Protein AF-A0A101KT17-F1 (afdb_monomer_lite)

Secondary structure (DSSP, 8-state):
-------PPPPPHHHHHHHHH-HHHHHH-HHHHHHHHHSTTGGGT--HHHHHHHHT--HHHHHHHHHHTT-SSHHHHHHHHHHHHH--

Sequence (88 aa):
MQADRSGRPAPPPSLVAALASEPRLVAKHPALGDFLRSRWADAAFMTAAGMAEATGLPTTTLIRLLALLGFPSFRSFRDAMRAQLRSR

Foldseek 3Di:
DDPPPPVDFDAQPLLVVLCVVCVVLCVVQVLLVCCSVPPLLVLLVDDLVRVCVSSVHDSVVSQVSVVSSVQNGSVSSSVSSVVSVVVD

Organism: Rhizobium loti (NCBI:txid381)

Radius of gyration: 13.07 Å; chains: 1; bounding box: 25×36×35 Å

pLDDT: mean 88.38, std 13.73, range [41.81, 96.88]

InterPro domains:
  IPR009057 Homedomain-like superfamily [SSF46689] (31-87)
  IPR036388 Winged helix-like DNA-binding domain superfamily [G3DSA:1.10.10.10] (20-86)

Structure (mmCIF, N/CA/C/O backbone):
data_AF-A0A101KT17-F1
#
_entry.id   AF-A0A101KT17-F1
#
loop_
_atom_site.group_PDB
_atom_site.id
_atom_site.type_symbol
_atom_site.label_atom_id
_atom_site.label_alt_id
_atom_site.label_comp_id
_atom_site.label_asy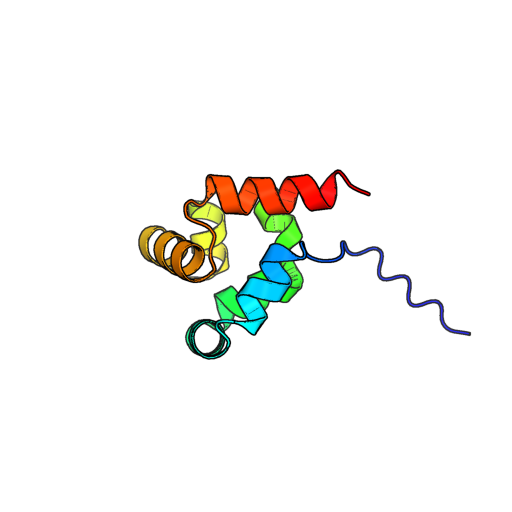m_id
_atom_site.label_entity_id
_atom_site.label_seq_id
_atom_site.pdbx_PDB_ins_code
_atom_site.Cartn_x
_atom_site.Cartn_y
_atom_site.Cartn_z
_atom_site.occupancy
_atom_site.B_iso_or_equiv
_atom_site.auth_seq_id
_atom_site.auth_comp_id
_atom_site.auth_asym_id
_atom_site.auth_atom_id
_atom_site.pdbx_PDB_model_num
ATOM 1 N N . MET A 1 1 ? -1.662 -26.084 -24.761 1.00 42.19 1 MET A N 1
ATOM 2 C CA . MET A 1 1 ? -0.669 -25.629 -23.765 1.00 42.19 1 MET A CA 1
ATOM 3 C C . MET A 1 1 ? -0.933 -24.155 -23.516 1.00 42.19 1 MET A C 1
ATOM 5 O O . MET A 1 1 ? -0.665 -23.344 -24.392 1.00 42.19 1 MET A O 1
ATOM 9 N N . GLN A 1 2 ? -1.631 -23.830 -22.429 1.00 41.81 2 GLN A N 1
ATOM 10 C CA . GLN A 1 2 ? -2.151 -22.484 -22.186 1.00 41.81 2 GLN A CA 1
ATOM 11 C C . GLN A 1 2 ? -1.012 -21.618 -21.635 1.00 41.81 2 GLN A C 1
ATOM 13 O O . GLN A 1 2 ? -0.491 -21.881 -20.556 1.00 41.81 2 GLN A O 1
ATOM 18 N N . ALA A 1 3 ? -0.564 -20.647 -22.427 1.00 42.78 3 ALA A N 1
ATOM 19 C CA . ALA A 1 3 ? 0.447 -19.688 -22.015 1.00 42.78 3 ALA A CA 1
ATOM 20 C C . ALA A 1 3 ? -0.205 -18.652 -21.088 1.00 42.78 3 ALA A C 1
ATOM 22 O O . ALA A 1 3 ? -0.691 -17.624 -21.554 1.00 42.78 3 ALA A O 1
ATOM 23 N N . ASP A 1 4 ? -0.218 -18.918 -19.781 1.00 42.75 4 ASP A N 1
ATOM 24 C CA . ASP A 1 4 ? -0.465 -17.884 -18.774 1.00 42.75 4 ASP A CA 1
ATOM 25 C C . ASP A 1 4 ? 0.758 -16.957 -18.730 1.00 42.75 4 ASP A C 1
ATOM 27 O O . ASP A 1 4 ? 1.700 -17.130 -17.960 1.00 42.75 4 ASP A O 1
ATOM 31 N N . ARG A 1 5 ? 0.812 -16.004 -19.661 1.00 48.31 5 ARG A N 1
ATOM 32 C CA . ARG A 1 5 ? 1.698 -14.844 -19.556 1.00 48.31 5 ARG A CA 1
ATOM 33 C C . ARG A 1 5 ? 0.871 -13.687 -19.038 1.00 48.31 5 ARG A C 1
ATOM 35 O O . ARG A 1 5 ? 0.617 -12.720 -19.754 1.00 48.31 5 ARG A O 1
ATOM 42 N N . SER A 1 6 ? 0.470 -13.765 -17.777 1.00 49.38 6 SER A N 1
ATOM 43 C CA . SER A 1 6 ? 0.120 -12.560 -17.041 1.00 49.38 6 SER A CA 1
ATOM 44 C C . SER A 1 6 ? 1.371 -11.674 -16.987 1.00 49.38 6 SER A C 1
ATOM 46 O O . SER A 1 6 ? 2.210 -11.825 -16.105 1.00 49.38 6 SER A O 1
ATOM 48 N N . GLY A 1 7 ? 1.529 -10.745 -17.938 1.00 57.88 7 GLY A N 1
ATOM 49 C CA . GLY A 1 7 ? 2.636 -9.773 -18.021 1.00 57.88 7 GLY A CA 1
ATOM 50 C C . GLY A 1 7 ? 2.713 -8.793 -16.839 1.00 57.88 7 GLY A C 1
ATOM 51 O O . GLY A 1 7 ? 3.383 -7.764 -16.912 1.00 57.88 7 GLY A O 1
ATOM 52 N N . ARG A 1 8 ? 2.015 -9.093 -15.740 1.00 64.06 8 ARG A N 1
ATOM 53 C CA . ARG A 1 8 ? 1.959 -8.281 -14.537 1.00 64.06 8 ARG A CA 1
ATOM 54 C C . ARG A 1 8 ? 3.313 -8.315 -13.833 1.00 64.06 8 ARG A C 1
ATOM 56 O O . ARG A 1 8 ? 3.968 -9.363 -13.771 1.00 64.06 8 ARG A O 1
ATOM 63 N N . PRO A 1 9 ? 3.755 -7.172 -13.293 1.00 75.88 9 PRO A N 1
ATOM 64 C CA . PRO A 1 9 ? 4.971 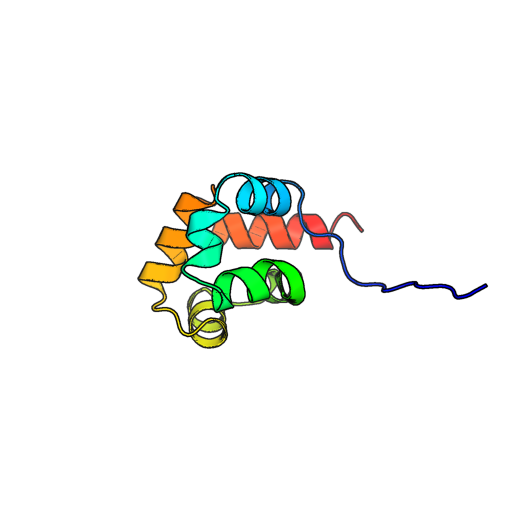-7.155 -12.541 1.00 75.88 9 PRO A CA 1
ATOM 65 C C . PRO A 1 9 ? 4.934 -8.005 -11.279 1.00 75.88 9 PRO A C 1
ATOM 67 O O . PRO A 1 9 ? 3.958 -7.989 -10.534 1.00 75.88 9 PRO A O 1
ATOM 70 N N . ALA A 1 10 ? 6.010 -8.768 -11.065 1.00 86.31 10 ALA A N 1
ATOM 71 C CA . ALA A 1 10 ? 6.237 -9.504 -9.835 1.00 86.31 10 ALA A CA 1
ATOM 72 C C . ALA A 1 10 ? 6.491 -8.481 -8.722 1.00 86.31 10 ALA A C 1
ATOM 74 O O . ALA A 1 10 ? 7.300 -7.571 -8.944 1.00 86.31 10 ALA A O 1
ATOM 75 N N . PRO A 1 11 ? 5.809 -8.595 -7.570 1.00 88.38 11 PRO A N 1
ATOM 76 C CA . PRO A 1 11 ? 5.952 -7.646 -6.476 1.00 88.38 11 PRO A CA 1
ATOM 77 C C . PRO A 1 11 ? 7.400 -7.572 -5.979 1.00 88.38 11 PRO A C 1
ATOM 79 O O . PRO A 1 11 ? 8.139 -8.554 -6.097 1.00 88.38 11 PRO A O 1
ATOM 82 N N . PRO A 1 12 ? 7.821 -6.430 -5.408 1.00 90.69 12 PRO A N 1
ATOM 83 C CA . PRO A 1 12 ? 9.141 -6.316 -4.808 1.00 90.69 12 PRO A CA 1
ATOM 84 C C . PRO A 1 12 ? 9.321 -7.370 -3.707 1.00 90.69 12 PRO A C 1
ATOM 86 O O . PRO A 1 12 ? 8.391 -7.588 -2.924 1.00 90.69 12 PRO A O 1
ATOM 89 N N . PRO A 1 13 ? 10.506 -7.990 -3.571 1.00 91.44 13 PRO A N 1
ATOM 90 C CA . PRO A 1 13 ? 10.743 -9.003 -2.541 1.00 91.44 13 PRO A CA 1
ATOM 91 C C . PRO A 1 13 ? 10.538 -8.449 -1.124 1.00 91.44 13 PRO A C 1
ATOM 93 O O . PRO A 1 13 ? 10.019 -9.151 -0.261 1.00 91.44 13 PRO A O 1
ATOM 96 N N . SER A 1 14 ? 10.850 -7.168 -0.899 1.00 91.50 14 SER A N 1
ATOM 97 C CA . SER A 1 14 ? 10.569 -6.473 0.363 1.00 91.50 14 SER A CA 1
ATOM 98 C C . SER A 1 14 ? 9.074 -6.394 0.674 1.00 91.50 14 SER A C 1
ATOM 100 O O . SER A 1 14 ? 8.686 -6.541 1.828 1.00 91.50 14 SER A O 1
ATOM 102 N N . LEU A 1 15 ? 8.225 -6.223 -0.343 1.00 92.56 15 LEU A N 1
ATOM 103 C CA . LEU A 1 15 ? 6.774 -6.215 -0.172 1.00 92.56 15 LEU A CA 1
ATOM 104 C C . LEU A 1 15 ? 6.242 -7.610 0.158 1.00 92.56 15 LEU A C 1
ATOM 106 O O . LEU A 1 15 ? 5.412 -7.754 1.051 1.00 92.56 15 LEU A O 1
ATOM 110 N N . VAL A 1 16 ? 6.734 -8.638 -0.537 1.00 92.94 16 VAL A N 1
ATOM 111 C CA . VAL A 1 16 ? 6.354 -10.032 -0.262 1.00 92.94 16 VAL A CA 1
ATOM 112 C C . VAL A 1 16 ? 6.741 -10.420 1.164 1.00 92.94 16 VAL A C 1
ATOM 114 O O . VAL A 1 16 ? 5.909 -10.953 1.897 1.00 92.94 16 VAL A O 1
ATOM 117 N N . ALA A 1 17 ? 7.968 -10.093 1.579 1.00 92.69 17 ALA A N 1
ATOM 118 C CA . ALA A 1 17 ? 8.441 -10.329 2.939 1.00 92.69 17 ALA A CA 1
ATOM 119 C C . ALA A 1 17 ? 7.588 -9.582 3.975 1.00 92.69 17 ALA A C 1
ATOM 121 O O . ALA A 1 17 ? 7.153 -10.183 4.951 1.00 92.69 17 ALA A O 1
ATOM 122 N N . ALA A 1 18 ? 7.271 -8.306 3.736 1.00 91.44 18 ALA A N 1
ATOM 123 C CA . ALA A 1 18 ? 6.427 -7.514 4.627 1.00 91.44 18 ALA A CA 1
ATOM 124 C C . ALA A 1 18 ? 5.031 -8.128 4.831 1.00 91.44 18 ALA A C 1
ATOM 126 O O . ALA A 1 18 ? 4.554 -8.244 5.960 1.00 91.44 18 ALA A O 1
ATOM 127 N N . LEU A 1 19 ? 4.384 -8.560 3.743 1.00 90.25 19 LEU A N 1
ATOM 128 C CA . LEU A 1 19 ? 3.064 -9.194 3.800 1.00 90.25 19 LEU A CA 1
ATOM 129 C C . LEU A 1 19 ? 3.095 -10.554 4.517 1.00 90.25 19 LEU A C 1
ATOM 131 O O . LEU A 1 19 ? 2.100 -10.930 5.136 1.00 90.25 19 LEU A O 1
ATOM 135 N N . ALA A 1 20 ? 4.213 -11.280 4.430 1.00 90.88 20 ALA A N 1
ATOM 136 C CA . ALA A 1 20 ? 4.412 -12.555 5.116 1.00 90.88 20 ALA A CA 1
ATOM 137 C C . ALA A 1 20 ? 4.710 -12.385 6.615 1.00 90.88 20 ALA A C 1
ATOM 139 O O . ALA A 1 20 ? 4.240 -13.193 7.414 1.00 90.88 20 ALA A O 1
ATOM 140 N N . SER A 1 21 ? 5.451 -11.340 6.996 1.00 88.75 21 SER A N 1
ATOM 141 C CA . SER A 1 21 ? 5.796 -11.054 8.395 1.00 88.75 21 SER A CA 1
ATOM 142 C C . SER A 1 21 ? 4.606 -10.543 9.208 1.00 88.75 21 SER A C 1
ATOM 144 O O . SER A 1 21 ? 4.479 -10.884 10.379 1.00 88.75 21 SER A O 1
ATOM 146 N N . GLU A 1 22 ? 3.695 -9.786 8.587 1.00 90.19 22 GLU A N 1
ATOM 147 C CA . GLU A 1 22 ? 2.580 -9.122 9.281 1.00 90.19 22 GLU A CA 1
ATOM 148 C C . GLU A 1 22 ? 1.183 -9.587 8.801 1.00 90.19 22 GLU A C 1
ATOM 150 O O . GLU A 1 22 ? 0.325 -8.768 8.443 1.00 90.19 22 GLU A O 1
ATOM 155 N N . PRO A 1 23 ? 0.866 -10.899 8.824 1.00 87.00 23 PRO A N 1
ATOM 156 C CA . PRO A 1 23 ? -0.376 -11.423 8.247 1.00 87.00 23 PRO A CA 1
ATOM 157 C C . PRO A 1 23 ? -1.627 -10.907 8.973 1.00 87.00 23 PRO A C 1
ATOM 159 O O . PRO A 1 23 ? -2.678 -10.711 8.361 1.00 87.00 23 PRO A O 1
ATOM 162 N N . ARG A 1 24 ? -1.520 -10.635 10.282 1.00 89.00 24 ARG A N 1
ATOM 163 C CA . ARG A 1 24 ? -2.626 -10.116 11.104 1.00 89.00 24 ARG A CA 1
ATOM 164 C C . ARG A 1 24 ? -2.958 -8.663 10.782 1.00 89.00 24 ARG A C 1
ATOM 166 O O . ARG A 1 24 ? -4.131 -8.299 10.792 1.00 89.00 24 ARG A O 1
ATOM 173 N N . LEU A 1 25 ? -1.950 -7.838 10.500 1.00 86.69 25 LEU A N 1
ATOM 174 C CA . LEU A 1 25 ? -2.148 -6.439 10.121 1.00 86.69 25 LEU A CA 1
ATOM 175 C C . LEU A 1 25 ? -2.912 -6.363 8.801 1.00 86.69 25 LEU A C 1
ATOM 177 O O . LEU A 1 25 ? -3.903 -5.644 8.685 1.00 86.69 25 LEU A O 1
ATOM 181 N N . VAL A 1 26 ? -2.497 -7.180 7.837 1.00 84.44 26 VAL A N 1
ATOM 182 C CA . VAL A 1 26 ? -3.137 -7.254 6.526 1.00 84.44 26 VAL A CA 1
ATOM 183 C C . VAL A 1 26 ? -4.556 -7.827 6.621 1.00 84.44 26 VAL A C 1
ATOM 185 O O . VAL A 1 26 ? -5.449 -7.361 5.917 1.00 84.44 26 VAL A O 1
ATOM 188 N N . ALA A 1 27 ? -4.800 -8.781 7.525 1.00 88.25 27 ALA A N 1
ATOM 189 C CA . ALA A 1 27 ? -6.143 -9.304 7.786 1.00 88.25 27 ALA A CA 1
ATOM 190 C C . ALA A 1 27 ? -7.092 -8.251 8.390 1.00 88.25 27 ALA A C 1
ATOM 192 O O . ALA A 1 27 ? -8.276 -8.238 8.063 1.00 88.25 27 ALA A O 1
ATOM 193 N N . LYS A 1 28 ? -6.583 -7.344 9.236 1.00 92.12 28 LYS A N 1
ATOM 194 C CA . LYS A 1 28 ? -7.367 -6.229 9.804 1.00 92.12 28 LYS A CA 1
ATOM 195 C C . LYS A 1 28 ? -7.663 -5.120 8.792 1.00 92.12 28 LYS A C 1
ATOM 197 O O . LYS A 1 28 ? -8.633 -4.387 8.962 1.00 92.12 28 LYS A O 1
ATOM 202 N N . HIS A 1 29 ? -6.844 -5.002 7.749 1.00 92.62 29 HIS A N 1
ATOM 203 C CA . HIS A 1 29 ? -6.983 -3.998 6.696 1.00 92.62 29 HIS A CA 1
ATOM 204 C C . HIS A 1 29 ? -7.061 -4.674 5.319 1.00 92.62 29 HIS A C 1
ATOM 206 O O . HIS A 1 29 ? -6.124 -4.562 4.522 1.00 92.62 29 HIS A O 1
ATOM 212 N N . PRO A 1 30 ? -8.172 -5.371 5.010 1.00 91.12 30 PRO A N 1
ATOM 213 C CA . PRO A 1 30 ? -8.284 -6.178 3.797 1.00 91.12 30 PRO A CA 1
ATOM 214 C C . PRO A 1 30 ? -8.141 -5.348 2.517 1.00 91.12 30 PRO A C 1
ATOM 216 O O . PRO A 1 30 ? -7.506 -5.814 1.579 1.00 91.12 30 PRO A O 1
ATOM 219 N N . ALA A 1 31 ? -8.634 -4.103 2.495 1.00 92.94 31 ALA A N 1
ATOM 220 C CA . ALA A 1 31 ? -8.480 -3.197 1.352 1.00 92.94 31 ALA A CA 1
ATOM 221 C C . ALA A 1 31 ? -7.009 -2.832 1.080 1.00 92.94 31 ALA A C 1
ATOM 223 O O . ALA A 1 31 ? -6.568 -2.840 -0.067 1.00 92.94 31 ALA A O 1
ATOM 224 N N . LEU A 1 32 ? -6.219 -2.578 2.132 1.00 94.25 32 LEU A N 1
ATOM 225 C CA . LEU A 1 32 ? -4.775 -2.365 2.000 1.00 94.25 32 LEU A CA 1
ATOM 226 C C . LEU A 1 32 ? -4.082 -3.645 1.523 1.00 94.25 32 LEU A C 1
ATOM 228 O O . LEU A 1 32 ? -3.235 -3.599 0.636 1.00 94.25 32 LEU A O 1
ATOM 232 N N . GLY A 1 33 ? -4.455 -4.790 2.092 1.00 93.50 33 GLY A N 1
ATOM 233 C CA . GLY A 1 33 ? -3.904 -6.083 1.711 1.00 93.50 33 GLY A CA 1
ATOM 234 C C . GLY A 1 33 ? -4.160 -6.462 0.262 1.00 93.50 33 GLY A C 1
ATOM 235 O O . GLY A 1 33 ? -3.250 -6.933 -0.414 1.00 93.50 33 GLY A O 1
ATOM 236 N N . ASP A 1 34 ? -5.386 -6.274 -0.215 1.00 93.44 34 ASP A N 1
ATOM 237 C CA . ASP A 1 34 ? -5.726 -6.493 -1.617 1.00 93.44 34 ASP A CA 1
ATOM 238 C C . ASP A 1 34 ? -4.955 -5.529 -2.520 1.00 93.44 34 ASP A C 1
ATOM 240 O O . ASP A 1 34 ? -4.292 -5.968 -3.460 1.00 93.44 34 ASP A O 1
ATOM 244 N N . PHE A 1 35 ? -4.921 -4.240 -2.173 1.00 94.38 35 PHE A N 1
ATOM 245 C CA . PHE A 1 35 ? -4.173 -3.248 -2.938 1.00 94.38 35 PHE A CA 1
ATOM 246 C C . PHE A 1 35 ? -2.690 -3.630 -3.078 1.00 94.38 35 PHE A C 1
ATOM 248 O O . PHE A 1 35 ? -2.143 -3.617 -4.181 1.00 94.38 35 PHE A O 1
ATOM 255 N N . LEU A 1 36 ? -2.039 -4.041 -1.987 1.00 93.19 36 LEU A N 1
ATOM 256 C CA . LEU A 1 36 ? -0.628 -4.441 -1.992 1.00 93.19 36 LEU A CA 1
ATOM 257 C C . LEU A 1 36 ? -0.359 -5.767 -2.726 1.00 93.19 36 LEU A C 1
ATOM 259 O O . LEU A 1 36 ? 0.770 -6.002 -3.145 1.00 93.19 36 LEU A O 1
ATOM 263 N N . ARG A 1 37 ? -1.356 -6.637 -2.911 1.00 91.06 37 ARG A N 1
ATOM 264 C CA . ARG A 1 37 ? -1.189 -7.888 -3.677 1.00 91.06 37 ARG A CA 1
ATOM 265 C C . ARG A 1 37 ? -1.506 -7.701 -5.156 1.00 91.06 37 ARG A C 1
ATOM 267 O O . ARG A 1 37 ? -0.763 -8.165 -6.018 1.00 91.06 37 ARG A O 1
ATOM 274 N N . SER A 1 38 ? -2.596 -7.003 -5.443 1.00 89.81 38 SER A N 1
ATOM 275 C CA . SER A 1 38 ? -3.206 -6.942 -6.770 1.00 89.81 38 SER A CA 1
ATOM 276 C C . SER A 1 38 ? -2.799 -5.694 -7.554 1.00 89.81 38 SER A C 1
ATOM 278 O O . SER A 1 38 ? -2.747 -5.744 -8.784 1.00 89.81 38 SER A O 1
ATOM 280 N N . ARG A 1 39 ? -2.494 -4.589 -6.858 1.00 91.62 39 ARG A N 1
ATOM 281 C CA . ARG A 1 39 ? -2.340 -3.236 -7.428 1.00 91.62 39 ARG A CA 1
ATOM 282 C C . ARG A 1 39 ? -1.079 -2.499 -6.968 1.00 91.62 39 ARG A C 1
ATOM 284 O O . ARG A 1 39 ? -0.959 -1.291 -7.150 1.00 91.62 39 ARG A O 1
ATOM 291 N N . TRP A 1 40 ? -0.101 -3.211 -6.412 1.00 92.50 40 TRP A N 1
ATOM 292 C CA . TRP A 1 40 ? 1.131 -2.612 -5.886 1.00 92.50 40 TRP A CA 1
ATOM 293 C C . TRP A 1 40 ? 1.879 -1.740 -6.911 1.00 92.50 40 TRP A C 1
ATOM 295 O O . TRP A 1 40 ? 2.507 -0.750 -6.539 1.00 92.50 40 TRP A O 1
ATOM 305 N N . ALA A 1 41 ? 1.796 -2.085 -8.201 1.00 93.50 41 ALA A N 1
ATOM 306 C CA . ALA A 1 41 ? 2.450 -1.354 -9.281 1.00 93.50 41 ALA A CA 1
ATOM 307 C C . ALA A 1 41 ? 1.871 0.059 -9.460 1.00 93.50 41 ALA A C 1
ATOM 309 O O . ALA A 1 41 ? 2.631 0.996 -9.703 1.00 93.50 41 ALA A O 1
ATOM 310 N N . ASP A 1 42 ? 0.560 0.236 -9.256 1.00 92.69 42 ASP A N 1
ATOM 311 C CA . ASP A 1 42 ? -0.098 1.549 -9.301 1.00 92.69 42 ASP A CA 1
ATOM 312 C C . ASP A 1 42 ? 0.520 2.483 -8.251 1.00 92.69 42 ASP A C 1
ATOM 314 O O . ASP A 1 42 ? 0.753 3.670 -8.496 1.00 92.69 42 ASP A O 1
ATOM 318 N N . ALA A 1 43 ? 0.877 1.926 -7.090 1.00 93.19 43 ALA A N 1
ATOM 319 C CA . ALA A 1 43 ? 1.437 2.666 -5.967 1.00 93.19 43 ALA A CA 1
ATOM 320 C C . ALA A 1 43 ? 2.762 3.379 -6.304 1.00 93.19 43 ALA A C 1
ATOM 322 O O . ALA A 1 43 ? 3.097 4.385 -5.676 1.00 93.19 43 ALA A O 1
ATOM 323 N N . ALA A 1 44 ? 3.490 2.926 -7.333 1.00 93.81 44 ALA A N 1
ATOM 324 C CA . ALA A 1 44 ? 4.689 3.596 -7.840 1.00 93.81 44 ALA A CA 1
ATOM 325 C C . ALA A 1 44 ? 4.404 5.008 -8.396 1.00 93.81 44 ALA A C 1
ATOM 327 O O . ALA A 1 44 ? 5.294 5.872 -8.409 1.00 93.81 44 ALA A O 1
ATOM 328 N N . PHE A 1 45 ? 3.173 5.261 -8.842 1.00 94.00 45 PHE A N 1
ATOM 329 C CA . PHE A 1 45 ? 2.760 6.502 -9.504 1.00 94.00 45 PHE A CA 1
ATOM 330 C C . PHE A 1 45 ? 1.764 7.323 -8.679 1.00 94.00 45 PHE A C 1
ATOM 332 O O . PHE A 1 45 ? 1.494 8.473 -9.013 1.00 94.00 45 PHE A O 1
ATOM 339 N N . MET A 1 46 ? 1.271 6.776 -7.567 1.00 95.38 46 MET A N 1
ATOM 340 C CA . MET A 1 46 ? 0.328 7.458 -6.686 1.00 95.38 46 MET A CA 1
ATOM 341 C C . MET A 1 46 ? 1.015 8.375 -5.664 1.00 95.38 46 MET A C 1
ATOM 343 O O . MET A 1 46 ? 2.203 8.259 -5.336 1.00 95.38 46 MET A O 1
ATOM 347 N N . THR A 1 47 ? 0.227 9.308 -5.134 1.00 96.69 47 THR A N 1
ATOM 348 C CA . THR A 1 47 ? 0.535 10.039 -3.901 1.00 96.69 47 THR A CA 1
ATOM 349 C C . THR A 1 47 ? 0.020 9.258 -2.690 1.00 96.69 47 THR A C 1
ATOM 351 O O . THR A 1 47 ? -0.812 8.361 -2.829 1.00 96.69 47 THR A O 1
ATOM 354 N N . ALA A 1 48 ? 0.477 9.623 -1.488 1.00 95.69 48 ALA A N 1
ATOM 355 C CA . ALA A 1 48 ? -0.034 9.025 -0.254 1.00 95.69 48 ALA A CA 1
ATOM 356 C C . ALA A 1 48 ? -1.548 9.243 -0.114 1.00 95.69 48 ALA A C 1
ATOM 358 O O . ALA A 1 48 ? -2.261 8.317 0.247 1.00 95.69 48 ALA A O 1
ATOM 359 N N . ALA A 1 49 ? -2.035 10.436 -0.478 1.00 96.56 49 ALA A N 1
ATOM 360 C CA . ALA A 1 49 ? -3.460 10.746 -0.508 1.00 96.56 49 ALA A CA 1
ATOM 361 C C . ALA A 1 49 ? -4.215 9.880 -1.530 1.00 96.56 49 ALA A C 1
ATOM 363 O O . ALA A 1 49 ? -5.229 9.288 -1.195 1.00 96.56 49 ALA A O 1
ATOM 364 N N . GLY A 1 50 ? -3.697 9.713 -2.751 1.00 96.88 50 GLY A N 1
ATOM 365 C CA . GLY A 1 50 ? -4.357 8.868 -3.752 1.00 96.88 50 GLY A CA 1
ATOM 366 C C . GLY A 1 50 ? -4.458 7.400 -3.324 1.00 96.88 50 GLY A C 1
ATOM 367 O O . GLY A 1 50 ? -5.479 6.755 -3.550 1.00 96.88 50 GLY A O 1
ATOM 368 N N . MET A 1 51 ? -3.418 6.864 -2.681 1.00 96.31 51 MET A N 1
ATOM 369 C CA . MET A 1 51 ? -3.452 5.499 -2.144 1.00 96.31 51 MET A CA 1
ATOM 370 C C . MET A 1 51 ? -4.391 5.385 -0.932 1.00 96.31 51 MET A C 1
ATOM 372 O O . MET A 1 51 ? -5.066 4.371 -0.770 1.00 96.31 51 MET A O 1
ATOM 376 N N . ALA A 1 52 ? -4.452 6.421 -0.095 1.00 96.44 52 ALA A N 1
ATOM 377 C CA . ALA A 1 52 ? -5.368 6.513 1.037 1.00 96.44 52 ALA A CA 1
ATOM 378 C C . ALA A 1 52 ? -6.830 6.440 0.566 1.00 96.44 52 ALA A C 1
ATOM 380 O O . ALA A 1 52 ? -7.568 5.570 1.026 1.00 96.44 52 ALA A O 1
ATOM 381 N N . GLU A 1 53 ? -7.191 7.225 -0.452 1.00 96.31 53 GLU A N 1
ATOM 382 C CA . GLU A 1 53 ? -8.509 7.163 -1.098 1.00 96.31 53 GLU A CA 1
ATOM 383 C C . GLU A 1 53 ? -8.792 5.769 -1.679 1.00 96.31 53 GLU A C 1
ATOM 385 O O . GLU A 1 53 ? -9.826 5.167 -1.398 1.00 96.31 53 GLU A O 1
ATOM 390 N N . ALA A 1 54 ? -7.839 5.189 -2.420 1.00 94.69 54 ALA A N 1
ATOM 391 C CA . ALA A 1 54 ? -8.006 3.865 -3.029 1.00 94.69 54 ALA A CA 1
ATOM 392 C C . ALA A 1 54 ? -8.141 2.716 -2.013 1.00 94.69 54 ALA A C 1
ATOM 394 O O . ALA A 1 54 ? -8.637 1.646 -2.366 1.00 94.69 54 ALA A O 1
ATOM 395 N N . THR A 1 55 ? -7.688 2.917 -0.774 1.00 94.81 55 THR A N 1
ATOM 396 C CA . THR A 1 55 ? -7.769 1.922 0.307 1.00 94.81 55 THR A CA 1
ATOM 397 C C . THR A 1 55 ? -8.845 2.251 1.344 1.00 94.81 55 THR A C 1
ATOM 399 O O . THR A 1 55 ? -9.058 1.450 2.255 1.00 94.81 55 THR A O 1
ATOM 402 N N . GLY A 1 56 ? -9.527 3.398 1.223 1.00 95.00 56 GLY A N 1
ATOM 403 C CA . GLY A 1 56 ? -10.495 3.888 2.210 1.00 95.00 56 GLY A CA 1
ATOM 404 C C . GLY A 1 56 ? -9.876 4.199 3.578 1.00 95.00 56 GLY A C 1
ATOM 405 O O . GLY A 1 56 ? -10.572 4.183 4.593 1.00 95.00 56 GLY A O 1
ATOM 406 N N . LEU A 1 57 ? -8.562 4.427 3.631 1.00 94.44 57 LEU A N 1
ATOM 407 C CA . LEU A 1 57 ? -7.823 4.670 4.867 1.00 94.44 57 LEU A CA 1
ATOM 408 C C . LEU A 1 57 ? -7.460 6.148 4.987 1.00 94.44 57 LEU A C 1
ATOM 410 O O . LEU A 1 57 ? -7.063 6.750 3.998 1.00 94.44 57 LEU A O 1
ATOM 414 N N . PRO A 1 58 ? -7.457 6.732 6.196 1.00 96.50 58 PRO 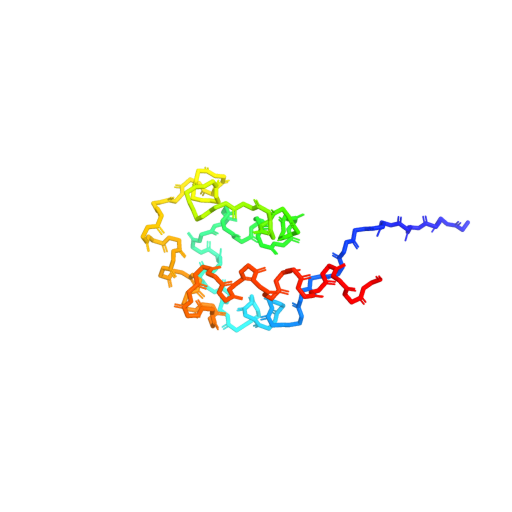A N 1
ATOM 415 C CA . PRO A 1 58 ? -6.833 8.031 6.403 1.00 96.50 58 PRO A CA 1
ATOM 416 C C . PRO A 1 58 ? -5.347 7.993 6.020 1.00 96.50 58 PRO A C 1
ATOM 418 O O . PRO A 1 58 ? -4.635 7.053 6.383 1.00 96.50 58 PRO A O 1
ATOM 421 N N . THR A 1 59 ? -4.841 9.039 5.361 1.00 96.69 59 THR A N 1
ATOM 422 C CA . THR A 1 59 ? -3.434 9.123 4.914 1.00 96.69 59 THR A CA 1
ATOM 423 C C . THR A 1 59 ? -2.428 8.871 6.042 1.00 96.69 59 THR A C 1
ATOM 425 O O . THR A 1 59 ? -1.426 8.185 5.850 1.00 96.69 59 THR A O 1
ATOM 428 N N . THR A 1 60 ? -2.693 9.383 7.245 1.00 95.50 60 THR A N 1
ATOM 429 C CA . THR A 1 60 ? -1.840 9.164 8.426 1.00 95.50 60 THR A CA 1
ATOM 430 C C . THR A 1 60 ? -1.839 7.703 8.876 1.00 95.50 60 THR A C 1
ATOM 432 O O . THR A 1 60 ? -0.783 7.163 9.206 1.00 95.50 60 THR A O 1
ATOM 435 N N . THR A 1 61 ? -2.999 7.044 8.847 1.00 95.19 61 THR A N 1
ATOM 436 C CA . THR A 1 61 ? -3.140 5.610 9.128 1.00 95.19 61 THR A CA 1
ATOM 437 C C . THR A 1 61 ? -2.400 4.783 8.086 1.00 95.19 61 THR A C 1
ATOM 439 O O . THR A 1 61 ? -1.634 3.900 8.459 1.00 95.19 61 THR A O 1
ATOM 442 N N . LEU A 1 62 ? -2.545 5.108 6.800 1.00 95.81 62 LEU A N 1
ATOM 443 C CA . LEU A 1 62 ? -1.816 4.444 5.720 1.00 95.81 62 LEU A CA 1
ATOM 444 C C . LEU A 1 62 ? -0.300 4.503 5.949 1.00 95.81 62 LEU A C 1
ATOM 446 O O . LEU A 1 62 ? 0.366 3.472 5.910 1.00 95.81 62 LEU A O 1
ATOM 450 N N . ILE A 1 63 ? 0.249 5.690 6.227 1.00 95.38 63 ILE A N 1
ATOM 451 C CA . ILE A 1 63 ? 1.692 5.858 6.458 1.00 95.38 63 ILE A CA 1
ATOM 452 C C . ILE A 1 63 ? 2.158 5.022 7.658 1.00 95.38 63 ILE A C 1
ATOM 454 O O . ILE A 1 63 ? 3.201 4.377 7.583 1.00 95.38 63 ILE A O 1
ATOM 458 N N . ARG A 1 64 ? 1.377 4.987 8.745 1.00 95.44 64 ARG A N 1
ATOM 459 C CA . ARG 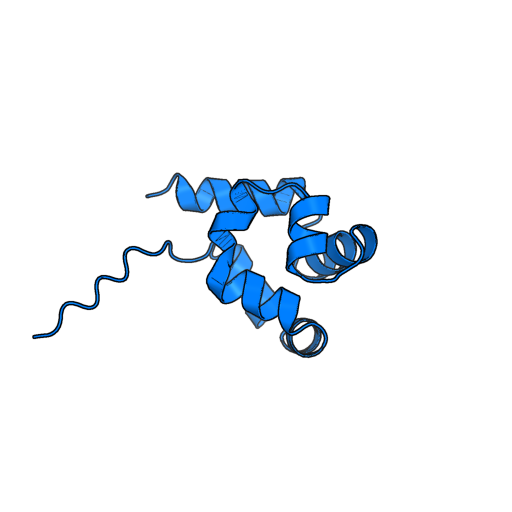A 1 64 ? 1.683 4.159 9.923 1.00 95.44 64 ARG A CA 1
ATOM 460 C C . ARG A 1 64 ? 1.678 2.668 9.595 1.00 95.44 64 ARG A C 1
ATOM 462 O O . ARG A 1 64 ? 2.582 1.958 10.019 1.00 95.44 64 ARG A O 1
ATOM 469 N N . LEU A 1 65 ? 0.696 2.198 8.829 1.00 95.12 65 LEU A N 1
ATOM 470 C CA . LEU A 1 65 ? 0.621 0.796 8.417 1.00 95.12 65 LEU A CA 1
ATOM 471 C C . LEU A 1 65 ? 1.791 0.418 7.502 1.00 95.12 65 LEU A C 1
ATOM 473 O O . LEU A 1 65 ? 2.385 -0.636 7.689 1.00 95.12 65 LEU A O 1
ATOM 477 N N . LEU A 1 66 ? 2.180 1.294 6.573 1.00 95.31 66 LEU A N 1
ATOM 478 C CA . LEU A 1 66 ? 3.369 1.084 5.743 1.00 95.31 66 LEU A CA 1
ATOM 479 C C . LEU A 1 66 ? 4.651 1.008 6.585 1.00 95.31 66 LEU A C 1
ATOM 481 O O . LEU A 1 66 ? 5.489 0.147 6.326 1.00 95.31 66 LEU A O 1
ATOM 485 N N . ALA A 1 67 ? 4.777 1.840 7.622 1.00 95.31 67 ALA A N 1
ATOM 486 C CA . ALA A 1 67 ? 5.906 1.780 8.548 1.00 95.31 67 ALA A CA 1
ATOM 487 C C . ALA A 1 67 ? 5.965 0.450 9.312 1.00 95.31 67 ALA A C 1
ATOM 489 O O . ALA A 1 67 ? 7.042 -0.131 9.425 1.00 95.31 67 ALA A O 1
ATOM 490 N N . LEU A 1 68 ? 4.819 -0.071 9.765 1.00 94.12 68 LEU A N 1
ATOM 491 C CA . LEU A 1 68 ? 4.731 -1.396 10.394 1.00 94.12 68 LEU A CA 1
ATOM 492 C C . LEU A 1 68 ? 5.084 -2.532 9.423 1.00 94.12 68 LEU A C 1
ATOM 494 O O . LEU A 1 68 ? 5.655 -3.534 9.831 1.00 94.12 68 LEU A O 1
ATOM 498 N N . LEU A 1 69 ? 4.816 -2.344 8.130 1.00 92.62 69 LEU A N 1
ATOM 499 C CA . LEU A 1 69 ? 5.229 -3.247 7.052 1.00 92.62 69 LEU A CA 1
ATOM 500 C C . LEU A 1 69 ? 6.711 -3.088 6.651 1.00 92.62 69 LEU A C 1
ATOM 502 O O . LEU A 1 69 ? 7.142 -3.662 5.656 1.00 92.62 69 LEU A O 1
ATOM 506 N N . GLY A 1 70 ? 7.505 -2.306 7.388 1.00 93.94 70 GLY A N 1
ATOM 507 C CA . GLY A 1 70 ? 8.935 -2.125 7.121 1.00 93.94 70 GLY A CA 1
ATOM 508 C C . GLY A 1 70 ? 9.268 -1.012 6.123 1.00 93.94 70 GLY A C 1
ATOM 509 O O . GLY A 1 70 ? 10.426 -0.874 5.729 1.00 93.94 70 GLY A O 1
ATOM 510 N N . PHE A 1 71 ? 8.293 -0.184 5.733 1.00 95.00 71 PHE A N 1
ATOM 511 C CA . PHE A 1 71 ? 8.511 0.987 4.881 1.00 95.00 71 PHE A CA 1
ATOM 512 C C . PHE A 1 71 ? 8.399 2.283 5.701 1.00 95.00 71 PHE A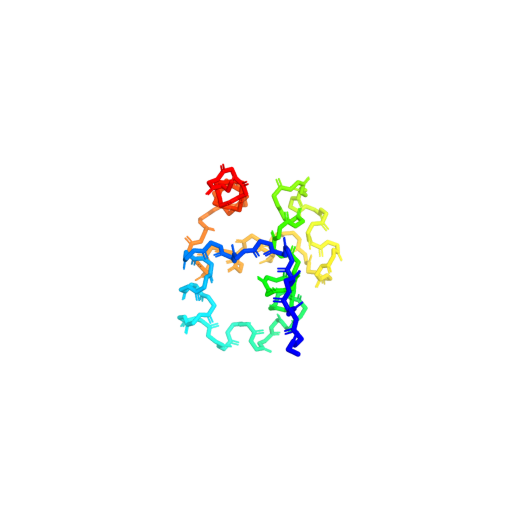 C 1
ATOM 514 O O . PHE A 1 71 ? 7.297 2.805 5.875 1.00 95.00 71 PHE A O 1
ATOM 521 N N . PRO A 1 72 ? 9.514 2.873 6.174 1.00 92.62 72 PRO A N 1
ATOM 522 C CA . PRO A 1 72 ? 9.496 3.960 7.166 1.00 92.62 72 PRO A CA 1
ATOM 523 C C . PRO A 1 72 ? 8.822 5.251 6.678 1.00 92.62 72 PRO A C 1
ATOM 525 O O . PRO A 1 72 ? 8.495 6.132 7.468 1.00 92.62 72 PRO A O 1
ATOM 528 N N . SER A 1 73 ? 8.626 5.394 5.367 1.00 94.88 73 SER A N 1
ATOM 529 C CA . SER A 1 73 ? 7.879 6.496 4.773 1.00 94.88 73 SER A CA 1
ATOM 530 C C . SER A 1 73 ? 7.198 6.054 3.483 1.00 94.88 73 SER A C 1
ATOM 532 O O . SER A 1 73 ? 7.659 5.135 2.800 1.00 94.88 73 SER A O 1
ATOM 534 N N . PHE A 1 74 ? 6.153 6.784 3.080 1.00 95.69 74 PHE A N 1
ATOM 535 C CA . PHE A 1 74 ? 5.512 6.573 1.779 1.00 95.69 74 PHE A CA 1
ATOM 536 C C . PHE A 1 74 ? 6.506 6.713 0.613 1.00 95.69 74 PHE A C 1
ATOM 538 O O . PHE A 1 74 ? 6.405 5.997 -0.380 1.00 95.69 74 PHE A O 1
ATOM 545 N N . ARG A 1 75 ? 7.503 7.603 0.738 1.00 95.50 75 ARG A N 1
ATOM 546 C CA . ARG A 1 75 ? 8.569 7.752 -0.263 1.00 95.50 75 ARG A CA 1
ATOM 547 C C . ARG A 1 75 ? 9.371 6.456 -0.414 1.00 95.50 75 ARG A C 1
ATOM 549 O O . ARG A 1 75 ? 9.502 5.986 -1.535 1.00 95.50 75 ARG A O 1
ATOM 556 N N . SER A 1 76 ? 9.838 5.871 0.692 1.00 95.50 76 SER A N 1
ATOM 557 C CA . SER A 1 76 ? 10.602 4.613 0.682 1.00 95.50 76 SER A CA 1
ATOM 558 C C . SER A 1 76 ? 9.795 3.457 0.082 1.00 95.50 76 SER A C 1
ATOM 560 O O . SER A 1 76 ? 10.301 2.733 -0.774 1.00 95.50 76 SER A O 1
ATOM 562 N N . PHE A 1 77 ? 8.516 3.343 0.454 1.00 96.31 77 PHE A N 1
ATOM 563 C CA . PHE A 1 77 ? 7.590 2.390 -0.158 1.00 96.31 77 PHE A CA 1
ATOM 564 C C . PHE A 1 77 ? 7.494 2.582 -1.680 1.00 96.31 77 PHE A C 1
ATOM 566 O O . PHE A 1 77 ? 7.712 1.643 -2.446 1.00 96.31 77 PHE A O 1
ATOM 573 N N . ARG A 1 78 ? 7.230 3.814 -2.132 1.00 95.81 78 ARG A N 1
ATOM 574 C CA . ARG A 1 78 ? 7.092 4.136 -3.557 1.00 95.81 78 ARG A CA 1
ATOM 575 C C . ARG A 1 78 ? 8.376 3.871 -4.341 1.00 95.81 78 ARG A C 1
ATOM 577 O O . ARG A 1 78 ? 8.306 3.380 -5.466 1.00 95.81 78 ARG A O 1
ATOM 584 N N . ASP A 1 79 ? 9.532 4.180 -3.765 1.00 95.25 79 ASP A N 1
ATOM 585 C CA . ASP A 1 79 ? 10.826 3.938 -4.402 1.00 95.25 79 ASP A CA 1
ATOM 586 C C . ASP A 1 79 ? 11.099 2.437 -4.562 1.00 95.25 79 ASP A C 1
ATOM 588 O O . ASP A 1 79 ? 11.559 2.026 -5.627 1.00 95.25 79 ASP A O 1
ATOM 592 N N . ALA A 1 80 ? 10.717 1.602 -3.588 1.00 94.69 80 ALA A N 1
ATOM 593 C CA . ALA A 1 80 ? 10.800 0.145 -3.719 1.00 94.69 80 ALA A CA 1
ATOM 594 C C . ALA A 1 80 ? 9.908 -0.389 -4.857 1.00 94.69 80 ALA A C 1
ATOM 596 O O . ALA A 1 80 ? 10.355 -1.219 -5.652 1.00 94.69 80 ALA A O 1
ATOM 597 N N . MET A 1 81 ? 8.677 0.128 -4.994 1.00 94.81 81 MET A N 1
ATOM 598 C CA . MET A 1 81 ? 7.795 -0.243 -6.112 1.00 94.81 81 MET A CA 1
ATOM 599 C C . MET A 1 81 ? 8.397 0.184 -7.459 1.00 94.81 81 MET A C 1
ATOM 601 O O . MET A 1 81 ? 8.421 -0.592 -8.413 1.00 94.81 81 MET A O 1
ATOM 605 N N . ARG A 1 82 ? 8.934 1.409 -7.543 1.00 94.25 82 ARG A N 1
ATOM 606 C CA . ARG A 1 82 ? 9.575 1.934 -8.762 1.00 94.25 82 ARG A CA 1
ATOM 607 C C . ARG A 1 82 ? 10.823 1.155 -9.151 1.00 94.25 82 ARG A C 1
ATOM 609 O O . ARG A 1 82 ? 11.017 0.907 -10.336 1.00 94.25 82 ARG A O 1
ATOM 616 N N . ALA A 1 83 ? 11.661 0.788 -8.184 1.00 93.56 83 ALA A N 1
ATOM 617 C CA . ALA A 1 83 ? 12.856 -0.009 -8.432 1.00 93.56 83 ALA A CA 1
ATOM 618 C C . ALA A 1 83 ? 12.482 -1.352 -9.070 1.00 93.56 83 ALA A C 1
ATOM 620 O O . ALA A 1 83 ? 13.043 -1.717 -10.097 1.00 93.56 83 ALA A O 1
ATOM 621 N N . GLN A 1 84 ? 11.455 -2.018 -8.543 1.00 92.06 84 GLN A N 1
ATOM 622 C CA . GLN A 1 84 ? 10.972 -3.282 -9.095 1.00 92.06 84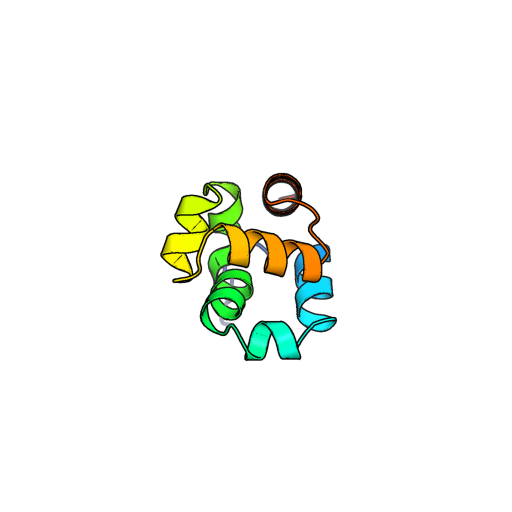 GLN A CA 1
ATOM 623 C C . GLN A 1 84 ? 10.421 -3.153 -10.520 1.00 92.06 84 GLN A C 1
ATOM 625 O O . GLN A 1 84 ? 10.616 -4.049 -11.337 1.00 92.06 84 GLN A O 1
ATOM 630 N N . LEU A 1 85 ? 9.742 -2.045 -10.833 1.00 90.88 85 LEU A N 1
ATOM 631 C CA . LEU A 1 85 ? 9.261 -1.778 -12.191 1.00 90.88 85 LEU A CA 1
ATOM 632 C C . LEU A 1 85 ? 10.398 -1.466 -13.174 1.00 90.88 85 LEU A C 1
ATOM 634 O O . LEU A 1 85 ? 10.241 -1.732 -14.359 1.00 90.88 85 LEU A O 1
ATOM 638 N N . ARG A 1 86 ? 11.515 -0.902 -12.697 1.00 87.75 86 ARG A N 1
ATOM 639 C CA . ARG A 1 86 ? 12.698 -0.583 -13.516 1.00 87.75 86 ARG A CA 1
ATOM 640 C C . ARG A 1 86 ? 13.620 -1.774 -13.748 1.00 87.75 86 ARG A C 1
ATOM 642 O O . ARG A 1 86 ? 14.306 -1.796 -14.758 1.00 87.75 86 ARG A O 1
ATOM 649 N N . SER A 1 87 ? 13.661 -2.736 -12.830 1.00 79.88 87 SER A N 1
ATOM 650 C CA . SER A 1 87 ? 14.489 -3.947 -12.948 1.00 79.88 87 SER A CA 1
ATOM 651 C C . SER A 1 87 ? 13.916 -4.984 -13.930 1.00 79.88 87 SER A C 1
ATOM 653 O O . SER A 1 87 ? 14.197 -6.174 -13.792 1.00 79.88 87 SER A O 1
ATOM 655 N N . ARG A 1 88 ? 13.075 -4.555 -14.877 1.00 58.72 88 ARG A N 1
ATOM 656 C CA . ARG A 1 88 ? 12.371 -5.394 -15.851 1.00 58.72 88 ARG A CA 1
ATOM 657 C C . ARG A 1 88 ? 12.739 -5.037 -17.274 1.00 58.72 88 ARG A C 1
ATOM 659 O O . ARG A 1 88 ? 12.895 -3.828 -17.540 1.00 58.72 88 ARG A O 1
#